Protein AF-A0A4Y2NC56-F1 (afdb_monomer_lite)

pLDDT: mean 73.81, std 13.17, range [48.12, 88.5]

Radius of gyration: 15.41 Å; chains: 1; bounding box: 34×19×42 Å

Sequence (57 aa):
NDNIFALTNQRLYSIRFDLKAVDGEKRHALYDTFWIDDENNKYTLHIKDYSGDAGKH

Secondary structure (DSSP, 8-state):
--TTHHHHT-----EEEEEE-TTS-EEEEEEEEEEE--GGGTT-EEEEEEEESSS--

InterPro domains:
  IPR002181 Fibrinogen, alpha/beta/gamma chain, C-terminal globular domain [PF00147] (1-56)
  IPR002181 Fibrinogen, alpha/beta/gamma chain, C-terminal globular domain [PS51406] (1-57)
  IPR014716 Fibrinogen, alpha/beta/gamma chain, C-terminal globular, subdomain 1 [G3DSA:3.90.215.10] (1-57)
  IPR036056 Fibrinogen-like, C-terminal [SSF56496] (1-56)
  IPR050373 Fibrinogen C-terminal domain-containing protein [PTHR19143] (1-55)

Foldseek 3Di:
DPPVVVQVPPDQDKDKDWDADPVGDIKMKIFRGWGFDDVVSPRDIDTDDIDIDPDDD

Organism: Araneus ventricosus (NCBI:txid182803)

Structure (mmCIF, N/CA/C/O backbone):
data_AF-A0A4Y2NC56-F1
#
_entry.id   AF-A0A4Y2NC56-F1
#
loop_
_atom_site.group_PDB
_atom_site.id
_atom_site.type_symbol
_atom_site.label_atom_id
_atom_site.label_alt_id
_atom_site.label_comp_id
_atom_site.label_asym_id
_atom_site.label_entity_id
_atom_site.label_seq_id
_atom_site.pdbx_PDB_ins_code
_atom_site.Cartn_x
_atom_site.Cartn_y
_atom_site.Cartn_z
_atom_site.occupancy
_atom_site.B_iso_or_equiv
_atom_site.auth_seq_id
_atom_site.auth_comp_id
_atom_site.auth_asym_id
_atom_site.auth_atom_id
_atom_site.pdbx_PDB_model_num
ATOM 1 N N . ASN A 1 1 ? -15.627 5.219 25.982 1.00 48.12 1 ASN A N 1
ATOM 2 C CA . ASN A 1 1 ? -16.103 4.331 24.896 1.00 48.12 1 ASN A CA 1
ATOM 3 C C . ASN A 1 1 ? -15.608 4.906 23.570 1.00 48.12 1 ASN A C 1
ATOM 5 O O . ASN A 1 1 ? -16.378 5.063 22.635 1.00 48.12 1 ASN A O 1
ATOM 9 N N . ASP A 1 2 ? -14.322 5.269 23.501 1.00 48.56 2 ASP A N 1
ATOM 10 C CA . ASP A 1 2 ? -13.849 6.269 22.525 1.00 48.56 2 ASP A CA 1
ATOM 11 C C . ASP A 1 2 ? -12.687 5.775 21.661 1.00 48.56 2 ASP A C 1
ATOM 13 O O . ASP A 1 2 ? -12.302 6.431 20.700 1.00 48.56 2 ASP A O 1
ATOM 17 N N . ASN A 1 3 ? -12.159 4.581 21.938 1.00 51.44 3 ASN A N 1
ATOM 18 C CA . ASN A 1 3 ? -11.001 4.060 21.209 1.00 51.44 3 ASN A CA 1
ATOM 19 C C . ASN A 1 3 ? -11.375 3.444 19.850 1.00 51.44 3 ASN A C 1
ATOM 21 O O . ASN A 1 3 ? -10.525 3.344 18.973 1.00 51.44 3 ASN A O 1
ATOM 25 N N . ILE A 1 4 ? -12.646 3.076 19.647 1.00 49.62 4 ILE A N 1
ATOM 26 C CA . ILE A 1 4 ? -13.134 2.475 18.391 1.00 49.62 4 ILE A CA 1
ATOM 27 C C . ILE A 1 4 ? -13.516 3.557 17.363 1.00 49.62 4 ILE A C 1
ATOM 29 O O . ILE A 1 4 ? -13.417 3.330 16.160 1.00 49.62 4 ILE A O 1
ATOM 33 N N . PHE A 1 5 ? -13.834 4.776 17.814 1.00 49.38 5 PHE A N 1
ATOM 34 C CA . PHE A 1 5 ? -14.089 5.917 16.925 1.00 49.38 5 PHE A CA 1
ATOM 35 C C . PHE A 1 5 ? -12.823 6.395 16.194 1.00 49.38 5 PHE A C 1
ATOM 37 O O . PHE A 1 5 ? -12.901 6.950 15.097 1.00 49.38 5 PHE A O 1
ATOM 44 N N . ALA A 1 6 ? -11.646 6.153 16.780 1.00 53.69 6 ALA A N 1
ATOM 45 C CA . ALA A 1 6 ? -10.367 6.506 16.175 1.00 53.69 6 ALA A CA 1
ATOM 46 C C . ALA A 1 6 ? -10.000 5.614 14.976 1.00 53.69 6 ALA A C 1
ATOM 48 O O . ALA A 1 6 ? -9.213 6.056 14.145 1.00 53.69 6 ALA A O 1
ATOM 49 N N . LEU A 1 7 ? -10.561 4.400 14.868 1.00 52.09 7 LEU A N 1
ATOM 50 C CA . LEU A 1 7 ? -10.338 3.469 13.750 1.00 52.09 7 LEU A CA 1
ATOM 51 C C . LEU A 1 7 ? -11.369 3.642 12.632 1.00 52.09 7 LEU A C 1
ATOM 53 O O . LEU A 1 7 ? -11.001 3.668 11.463 1.00 52.09 7 LEU A O 1
ATOM 57 N N . THR A 1 8 ? -12.646 3.845 12.964 1.00 50.12 8 THR A N 1
ATOM 58 C CA . THR A 1 8 ? -13.706 3.971 11.947 1.00 50.12 8 THR A CA 1
ATOM 59 C C . THR A 1 8 ? -13.647 5.276 11.151 1.00 50.12 8 THR A C 1
ATOM 61 O O . THR A 1 8 ? -14.273 5.371 10.100 1.00 50.12 8 THR A O 1
ATOM 64 N N . ASN A 1 9 ? -12.895 6.280 11.620 1.00 51.59 9 ASN A N 1
ATOM 65 C CA . ASN A 1 9 ? -12.714 7.560 10.927 1.00 51.59 9 ASN A CA 1
ATOM 66 C C . ASN A 1 9 ? -11.382 7.663 10.153 1.00 51.59 9 ASN A C 1
ATOM 68 O O . ASN A 1 9 ? -11.040 8.724 9.623 1.00 51.59 9 ASN A O 1
ATOM 72 N N . GLN A 1 10 ? -10.612 6.573 10.073 1.00 56.41 10 GLN A N 1
ATOM 73 C CA . GLN A 1 10 ? -9.405 6.488 9.251 1.00 56.41 10 GLN A CA 1
ATOM 74 C C . GLN A 1 10 ? -9.821 6.275 7.795 1.00 56.41 10 GLN A C 1
ATOM 76 O O . GLN A 1 10 ? -9.885 5.155 7.310 1.00 56.41 10 GLN A O 1
ATOM 81 N N . ARG A 1 11 ? -10.202 7.397 7.167 1.00 56.88 11 ARG A N 1
ATOM 82 C CA . ARG A 1 11 ? -10.199 7.713 5.729 1.00 56.88 11 ARG A CA 1
ATOM 83 C C . ARG A 1 11 ? -9.781 6.555 4.817 1.00 56.88 11 ARG A C 1
ATOM 85 O O . ARG A 1 11 ? -8.706 6.004 4.985 1.00 56.88 11 ARG A O 1
ATOM 92 N N . LEU A 1 12 ? -10.559 6.316 3.760 1.00 56.50 12 LEU A N 1
ATOM 93 C CA . LEU A 1 12 ? -10.048 5.700 2.532 1.00 56.50 12 LEU A CA 1
ATOM 94 C C . LEU A 1 12 ? -8.710 6.359 2.174 1.00 56.50 12 LEU A C 1
ATOM 96 O O . LEU A 1 12 ? -8.668 7.518 1.755 1.00 56.50 12 LEU A O 1
ATOM 100 N N . TYR A 1 13 ? -7.620 5.657 2.440 1.00 67.38 13 TYR A N 1
ATOM 101 C CA . TYR A 1 13 ? -6.282 6.098 2.110 1.00 67.38 13 TYR A CA 1
ATOM 102 C C . TYR A 1 13 ? -5.866 5.281 0.891 1.00 67.38 13 TYR A C 1
ATOM 104 O O . TYR A 1 13 ? -5.830 4.057 0.953 1.00 67.38 13 TYR A O 1
ATOM 112 N N . SER A 1 14 ? -5.556 5.946 -0.218 1.00 68.88 14 SER A N 1
ATOM 113 C CA . SER A 1 14 ? -4.976 5.264 -1.373 1.00 68.88 14 SER A CA 1
ATOM 114 C C . SER A 1 14 ? -3.479 5.053 -1.137 1.00 68.88 14 SER A C 1
ATOM 116 O O . SER A 1 14 ? -2.770 5.992 -0.761 1.00 68.88 14 SER A O 1
ATOM 118 N N . ILE A 1 15 ? -2.972 3.844 -1.380 1.00 74.69 15 ILE A N 1
ATOM 119 C CA . ILE A 1 15 ? -1.530 3.554 -1.377 1.00 74.69 15 ILE A CA 1
ATOM 120 C C . ILE A 1 15 ? -1.063 3.394 -2.818 1.00 74.69 15 ILE A C 1
ATOM 122 O O . ILE A 1 15 ? -1.641 2.621 -3.580 1.00 74.69 15 ILE A O 1
ATOM 126 N N . ARG A 1 16 ? 0.021 4.090 -3.173 1.00 82.69 16 ARG A N 1
ATOM 127 C CA . ARG A 1 16 ? 0.719 3.941 -4.451 1.00 82.69 16 ARG A CA 1
ATOM 128 C C . ARG A 1 16 ? 2.128 3.404 -4.222 1.00 82.69 16 ARG A C 1
ATOM 130 O O . ARG A 1 16 ? 2.909 4.008 -3.492 1.00 82.69 16 ARG A O 1
ATOM 137 N N . PHE A 1 17 ? 2.461 2.311 -4.892 1.00 81.75 17 PHE A N 1
ATOM 138 C CA . PHE A 1 17 ? 3.813 1.786 -5.014 1.00 81.75 17 PHE A CA 1
ATOM 139 C C . PHE A 1 17 ? 4.347 2.122 -6.403 1.00 81.75 17 PHE A C 1
ATOM 141 O O . PHE A 1 17 ? 3.752 1.716 -7.400 1.00 81.75 17 PHE A O 1
ATOM 148 N N . ASP A 1 18 ? 5.473 2.828 -6.471 1.00 85.69 18 ASP A N 1
ATOM 149 C CA . ASP A 1 18 ? 6.215 3.059 -7.709 1.00 85.69 18 ASP A CA 1
ATOM 150 C C . ASP A 1 18 ? 7.470 2.177 -7.709 1.00 85.69 18 ASP A C 1
ATOM 152 O O .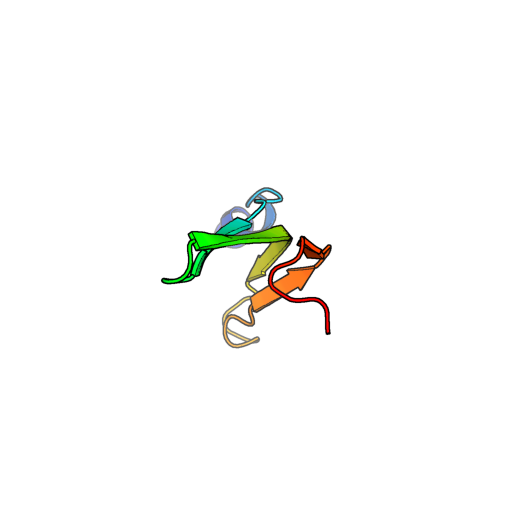 ASP A 1 18 ? 8.312 2.255 -6.814 1.00 85.69 18 ASP A O 1
ATOM 156 N N . LEU A 1 19 ? 7.590 1.322 -8.720 1.00 85.62 19 LEU A N 1
ATOM 157 C CA . LEU A 1 19 ? 8.709 0.412 -8.920 1.00 85.62 19 LEU A CA 1
ATOM 158 C C . LEU A 1 19 ? 9.522 0.873 -10.125 1.00 85.62 19 LEU A C 1
ATOM 160 O O . LEU A 1 19 ? 8.976 1.235 -11.167 1.00 85.62 19 LEU A O 1
ATOM 164 N N . LYS A 1 20 ? 10.845 0.816 -9.993 1.00 87.12 20 LYS A N 1
ATOM 165 C CA . LYS A 1 20 ? 11.777 1.064 -11.090 1.00 87.12 20 LYS A CA 1
ATOM 166 C C . LYS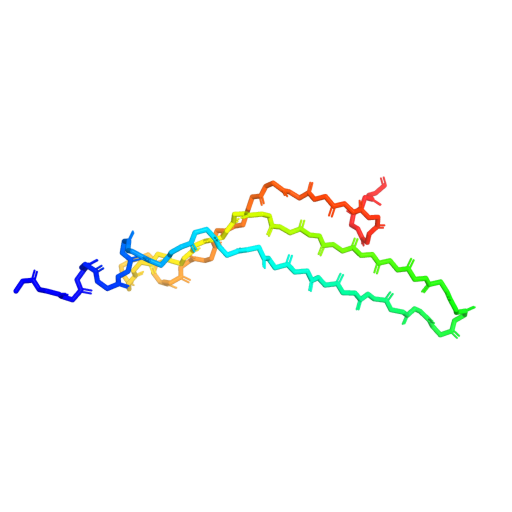 A 1 20 ? 12.741 -0.109 -11.183 1.00 87.12 20 LYS A C 1
ATOM 168 O O . LYS A 1 20 ? 13.498 -0.357 -10.247 1.00 87.12 20 LYS A O 1
ATOM 173 N N . ALA A 1 21 ? 12.703 -0.818 -12.301 1.00 81.44 21 ALA A N 1
ATOM 174 C CA . ALA A 1 21 ? 13.662 -1.859 -12.613 1.00 81.44 21 ALA A CA 1
ATOM 175 C C . ALA A 1 21 ? 15.011 -1.247 -13.028 1.00 81.44 21 ALA A C 1
ATOM 177 O O . ALA A 1 21 ? 15.106 -0.082 -13.430 1.00 81.44 21 ALA A O 1
ATOM 178 N N . VAL A 1 22 ? 16.077 -2.037 -12.883 1.00 80.94 22 VAL A N 1
ATOM 179 C CA . VAL A 1 22 ? 17.459 -1.610 -13.173 1.00 80.94 22 VAL A CA 1
ATOM 180 C C . VAL A 1 22 ? 17.648 -1.288 -14.660 1.00 80.94 22 VAL A C 1
ATOM 182 O O . VAL A 1 22 ? 18.412 -0.388 -14.997 1.00 80.94 22 VAL A O 1
ATOM 185 N N . ASP A 1 23 ? 16.906 -1.971 -15.532 1.00 84.81 23 ASP A N 1
ATOM 186 C CA . ASP A 1 23 ? 16.852 -1.754 -16.985 1.00 84.81 23 ASP A CA 1
ATOM 187 C C . ASP A 1 23 ? 16.066 -0.493 -17.402 1.00 84.81 23 ASP A C 1
ATOM 189 O O . ASP A 1 23 ? 16.077 -0.117 -18.572 1.00 84.81 23 ASP A O 1
ATOM 193 N N . GLY A 1 24 ? 15.447 0.209 -16.447 1.00 82.62 24 GLY A N 1
ATOM 194 C CA . GLY A 1 24 ? 14.752 1.476 -16.665 1.00 82.62 24 GLY A CA 1
ATOM 195 C C . GLY A 1 24 ? 13.232 1.367 -16.754 1.00 82.62 24 GLY A C 1
ATOM 196 O O . GLY A 1 24 ? 12.575 2.413 -16.712 1.00 82.62 24 GLY A O 1
ATOM 197 N N . GLU A 1 25 ? 12.673 0.155 -16.797 1.00 85.56 25 GLU A N 1
ATOM 198 C CA . GLU A 1 25 ? 11.225 -0.056 -16.778 1.00 85.56 25 GLU A CA 1
ATOM 199 C C . GLU A 1 25 ? 10.619 0.490 -15.478 1.00 85.56 25 GLU A C 1
ATOM 201 O O . GLU A 1 25 ? 11.111 0.237 -14.372 1.00 85.56 25 GLU A O 1
ATOM 206 N N . LYS A 1 26 ? 9.541 1.267 -15.603 1.00 87.62 26 LYS A N 1
ATOM 207 C CA . LYS A 1 26 ? 8.803 1.827 -14.465 1.00 87.62 26 LYS A CA 1
ATOM 208 C C . LYS A 1 26 ? 7.426 1.204 -14.419 1.00 87.62 26 LYS A C 1
ATOM 210 O O . LYS A 1 26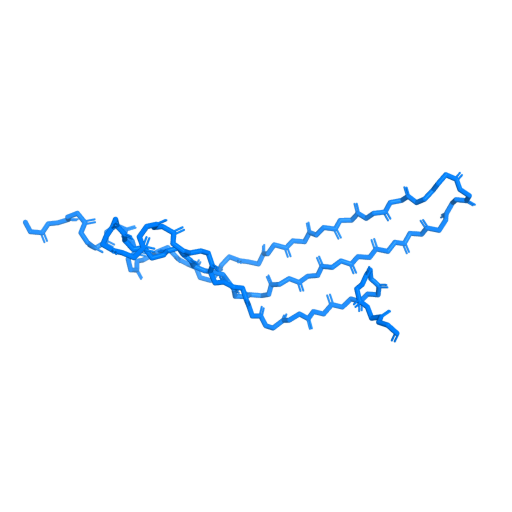 ? 6.735 1.178 -15.428 1.00 87.62 26 LYS A O 1
ATOM 215 N N . ARG A 1 27 ? 7.026 0.753 -13.238 1.00 88.50 27 ARG A N 1
ATOM 216 C CA . ARG A 1 27 ? 5.698 0.196 -12.992 1.00 88.50 27 ARG A CA 1
ATOM 217 C C . ARG A 1 27 ? 5.096 0.823 -11.753 1.00 88.50 27 ARG A C 1
ATOM 219 O O . ARG A 1 27 ? 5.819 1.298 -10.880 1.00 88.50 27 ARG A O 1
ATOM 226 N N . HIS A 1 28 ? 3.780 0.802 -11.664 1.00 86.50 28 HIS A N 1
ATOM 227 C CA . HIS A 1 28 ? 3.048 1.293 -10.514 1.00 86.50 28 HIS A CA 1
ATOM 228 C C . HIS A 1 28 ? 1.949 0.318 -10.092 1.00 86.50 28 HIS A C 1
ATOM 230 O O . HIS A 1 28 ? 1.402 -0.443 -10.894 1.00 86.50 28 HIS A O 1
ATOM 236 N N . ALA A 1 29 ? 1.646 0.337 -8.801 1.00 86.00 29 ALA A N 1
ATOM 237 C CA . ALA A 1 29 ? 0.522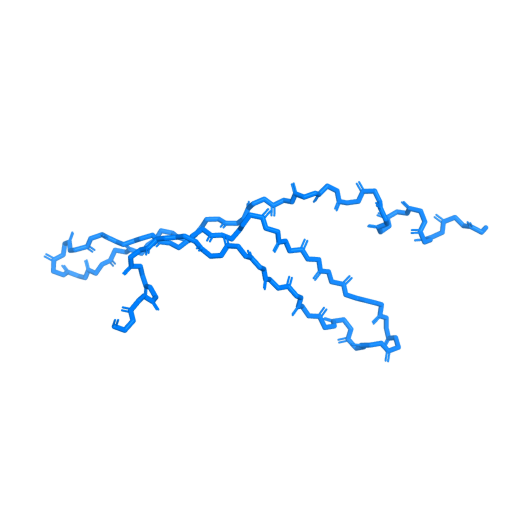 -0.354 -8.189 1.00 86.00 29 ALA A CA 1
ATOM 238 C C . ALA A 1 29 ? -0.197 0.625 -7.268 1.00 86.00 29 ALA A C 1
ATOM 240 O O . ALA A 1 29 ? 0.412 1.182 -6.360 1.00 86.00 29 ALA A O 1
ATOM 241 N N . LEU A 1 30 ? -1.483 0.821 -7.498 1.00 86.38 30 LEU A N 1
ATOM 242 C CA . LEU A 1 30 ? -2.368 1.637 -6.689 1.00 86.38 30 LEU A CA 1
ATOM 243 C C . LEU A 1 30 ? -3.405 0.726 -6.032 1.00 86.38 30 LEU A C 1
ATOM 245 O O . LEU A 1 30 ? -3.940 -0.167 -6.686 1.00 86.38 30 LEU A O 1
ATOM 249 N N . TYR A 1 31 ? -3.695 0.977 -4.763 1.00 83.56 31 TYR A N 1
ATOM 250 C CA . TYR A 1 31 ? -4.817 0.393 -4.038 1.00 83.56 31 TYR A CA 1
ATOM 251 C C . TYR A 1 31 ? -5.623 1.538 -3.441 1.00 83.56 31 TYR A C 1
ATOM 253 O O . TYR A 1 31 ? -5.090 2.277 -2.613 1.00 83.56 31 TYR A O 1
ATOM 261 N N . ASP A 1 32 ? -6.872 1.704 -3.873 1.00 78.69 32 ASP A N 1
ATOM 262 C CA . ASP A 1 32 ? -7.707 2.837 -3.447 1.00 78.69 32 ASP A CA 1
ATOM 263 C C . ASP A 1 32 ? -8.343 2.648 -2.070 1.00 78.69 32 ASP A C 1
ATOM 265 O O . ASP A 1 32 ? -8.658 3.623 -1.386 1.00 78.69 32 ASP A O 1
ATOM 269 N N . THR A 1 33 ? -8.485 1.396 -1.637 1.00 77.00 33 THR A N 1
ATOM 270 C CA . THR A 1 33 ? -9.114 1.067 -0.362 1.00 77.00 33 THR A CA 1
ATOM 271 C C . THR A 1 33 ? -8.209 0.142 0.440 1.00 77.00 33 THR A C 1
ATOM 273 O O . THR A 1 33 ? -7.945 -0.986 0.015 1.00 77.00 33 THR A O 1
ATOM 276 N N . PHE A 1 34 ? -7.791 0.571 1.634 1.00 76.69 34 PHE A N 1
ATOM 277 C CA . PHE A 1 34 ? -7.241 -0.330 2.646 1.00 76.69 34 PHE A CA 1
ATOM 278 C C . PHE A 1 34 ? -7.778 -0.022 4.043 1.00 76.69 34 PHE A C 1
ATOM 280 O O . PHE A 1 34 ? -8.102 1.123 4.356 1.00 76.69 34 PHE A O 1
ATOM 287 N N . TRP A 1 35 ? -7.848 -1.052 4.883 1.00 75.81 35 TRP A N 1
ATOM 288 C CA . TRP A 1 35 ? -8.077 -0.920 6.321 1.00 75.81 35 TRP A CA 1
ATOM 289 C C . TRP A 1 35 ? -7.423 -2.085 7.073 1.00 75.81 35 TRP A C 1
ATOM 291 O O . TRP A 1 35 ? -7.063 -3.106 6.481 1.00 75.81 35 TRP A O 1
ATOM 301 N N . ILE A 1 36 ? -7.244 -1.906 8.380 1.00 77.19 36 ILE A N 1
ATOM 302 C CA . ILE A 1 36 ? -6.663 -2.901 9.283 1.00 77.19 36 ILE A CA 1
ATOM 303 C C . ILE A 1 36 ? -7.713 -3.233 10.338 1.00 77.19 36 ILE A C 1
ATOM 305 O O . ILE A 1 36 ? -8.304 -2.326 10.928 1.00 77.19 36 ILE A O 1
ATOM 309 N N . ASP A 1 37 ? -7.954 -4.522 10.548 1.00 78.62 37 ASP A N 1
ATOM 310 C CA . ASP A 1 37 ? -8.892 -4.979 11.572 1.00 78.62 37 ASP A CA 1
ATOM 311 C C . ASP A 1 37 ? -8.308 -4.843 12.994 1.00 78.62 37 ASP A C 1
ATOM 313 O O . ASP A 1 37 ? -7.151 -4.478 13.202 1.00 78.62 37 ASP A O 1
ATOM 317 N N . ASP A 1 38 ? -9.115 -5.148 14.006 1.00 77.69 38 ASP A N 1
ATOM 318 C CA . ASP A 1 38 ? -8.703 -5.104 15.409 1.00 77.69 38 ASP A CA 1
ATOM 319 C C . ASP A 1 38 ? -7.826 -6.300 15.857 1.00 77.69 38 ASP A C 1
ATOM 321 O O . ASP A 1 38 ? -7.511 -7.223 15.097 1.00 77.69 38 ASP A O 1
ATOM 325 N N . GLU A 1 39 ? -7.438 -6.291 17.137 1.00 76.62 39 GLU A N 1
ATOM 326 C CA . GLU A 1 39 ? -6.622 -7.328 17.787 1.00 76.62 39 GLU A CA 1
ATOM 327 C C . GLU A 1 39 ? -7.237 -8.730 17.736 1.00 76.62 39 GLU A C 1
ATOM 329 O O . GLU A 1 39 ? -6.505 -9.714 17.606 1.00 76.62 39 GLU A O 1
ATOM 334 N N . ASN A 1 40 ? -8.569 -8.847 17.786 1.00 83.75 40 ASN A N 1
ATOM 335 C CA . ASN A 1 40 ? -9.244 -10.148 17.726 1.00 83.75 40 ASN A CA 1
ATOM 336 C C . ASN A 1 40 ? -9.060 -10.794 16.352 1.00 83.75 40 ASN A C 1
ATOM 338 O O . ASN A 1 40 ? -8.956 -12.015 16.231 1.00 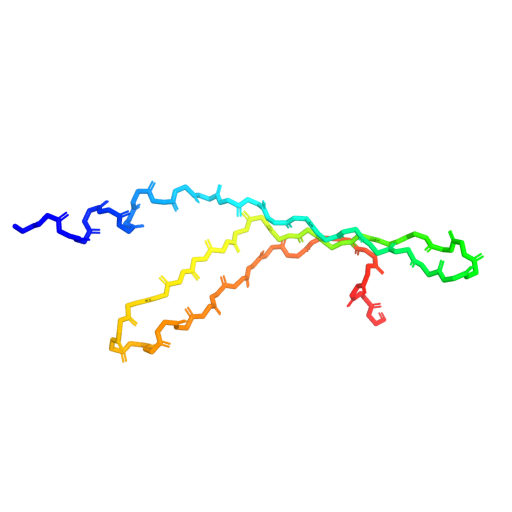83.75 40 ASN A O 1
ATOM 342 N N . ASN A 1 41 ? -8.954 -9.953 15.326 1.00 78.00 41 ASN A N 1
ATOM 343 C CA . ASN A 1 41 ? -8.647 -10.335 13.956 1.00 78.00 41 ASN A CA 1
ATOM 344 C C . ASN A 1 41 ? -7.151 -10.205 13.639 1.00 78.00 41 ASN A C 1
ATOM 346 O O . ASN A 1 41 ? -6.757 -10.199 12.471 1.00 78.00 41 ASN A O 1
ATOM 350 N N . LYS A 1 42 ? -6.309 -10.131 14.680 1.00 82.81 42 LYS A N 1
ATOM 351 C CA . LYS A 1 42 ? -4.843 -10.110 14.602 1.00 82.81 42 LYS A CA 1
ATOM 352 C C . LYS A 1 42 ? -4.299 -9.009 13.687 1.00 82.81 42 LYS A C 1
ATOM 354 O O . LYS A 1 42 ? -3.266 -9.213 13.052 1.00 82.81 42 LYS A O 1
ATOM 359 N N . TYR A 1 43 ? -4.990 -7.870 13.609 1.00 78.12 43 TYR A N 1
ATOM 360 C CA . TYR A 1 43 ? -4.629 -6.761 12.724 1.00 78.12 43 TYR A CA 1
ATOM 361 C C . TYR A 1 43 ? -4.507 -7.170 11.249 1.00 78.12 43 TYR A C 1
ATOM 363 O O . TYR A 1 43 ? -3.566 -6.786 10.552 1.00 78.12 43 TYR A O 1
ATOM 371 N N . THR A 1 44 ? -5.447 -7.985 10.767 1.00 81.31 44 THR A N 1
ATOM 372 C CA . THR A 1 44 ? -5.480 -8.397 9.360 1.00 81.31 44 THR A CA 1
ATOM 373 C C . THR A 1 44 ? -5.585 -7.173 8.451 1.00 81.31 44 THR A C 1
ATOM 375 O O . THR A 1 44 ? -6.441 -6.309 8.641 1.00 81.31 44 THR A O 1
ATOM 378 N N . LEU A 1 45 ? -4.697 -7.112 7.458 1.00 79.00 45 LEU A N 1
ATOM 379 C CA . LEU A 1 45 ? -4.685 -6.073 6.437 1.00 79.00 45 LEU A CA 1
ATOM 380 C C . LEU A 1 45 ? -5.616 -6.464 5.287 1.00 79.00 45 LEU A C 1
ATOM 382 O O . LEU A 1 45 ? -5.419 -7.501 4.652 1.00 79.00 45 LEU A O 1
ATOM 386 N N . HIS A 1 46 ? -6.568 -5.590 4.969 1.00 80.81 46 HIS A N 1
ATOM 387 C CA . HIS A 1 46 ? -7.410 -5.700 3.781 1.00 80.81 46 HIS A CA 1
ATOM 388 C C . HIS A 1 46 ? -7.028 -4.626 2.774 1.00 80.81 46 HIS A C 1
ATOM 390 O O . HIS A 1 46 ? -6.936 -3.453 3.128 1.00 80.81 46 HIS A O 1
ATOM 396 N N . ILE A 1 47 ? -6.849 -5.023 1.514 1.00 81.38 47 ILE A N 1
ATOM 397 C CA . ILE A 1 47 ? -6.601 -4.117 0.387 1.00 81.38 47 ILE A CA 1
ATOM 398 C C . ILE A 1 47 ? -7.553 -4.466 -0.758 1.00 81.38 47 ILE A C 1
ATOM 400 O O . ILE A 1 47 ? -7.803 -5.645 -1.023 1.00 81.38 47 ILE A O 1
ATOM 404 N N . LYS A 1 48 ? -8.111 -3.458 -1.426 1.00 79.62 48 LYS A N 1
ATOM 405 C CA . LYS A 1 48 ? -9.032 -3.617 -2.561 1.00 79.62 48 LYS A CA 1
ATOM 406 C C . LYS A 1 48 ? -8.744 -2.582 -3.647 1.00 79.62 48 LYS A C 1
ATOM 408 O O . LYS A 1 48 ? -7.931 -1.680 -3.456 1.00 79.62 48 LYS A O 1
ATOM 413 N N . ASP A 1 49 ? -9.419 -2.755 -4.783 1.00 82.69 49 ASP A N 1
ATOM 414 C CA . ASP A 1 49 ? -9.436 -1.797 -5.894 1.00 82.69 49 ASP A CA 1
ATOM 415 C C . ASP A 1 49 ? -8.038 -1.539 -6.473 1.00 82.69 49 ASP A C 1
ATOM 417 O O . ASP A 1 49 ? -7.556 -0.413 -6.564 1.00 82.69 49 ASP A O 1
ATOM 421 N N . TYR A 1 50 ? -7.368 -2.635 -6.843 1.00 83.81 50 TYR A N 1
ATOM 422 C CA . TYR A 1 50 ? -6.064 -2.581 -7.492 1.00 83.81 50 TYR A CA 1
ATOM 423 C C . TYR A 1 50 ? -6.150 -1.924 -8.876 1.00 83.81 50 TYR A C 1
ATOM 425 O O . TYR A 1 50 ? -6.935 -2.349 -9.729 1.00 83.81 50 TYR A O 1
ATOM 433 N N . SER A 1 51 ? -5.255 -0.976 -9.145 1.00 84.06 51 SER A N 1
ATOM 434 C CA . SER A 1 51 ? -4.957 -0.506 -10.497 1.00 84.06 51 SER A CA 1
ATOM 435 C C . SER A 1 51 ? -3.451 -0.357 -10.719 1.00 84.06 51 SER A C 1
ATOM 437 O O . SER A 1 51 ? -2.692 -0.070 -9.798 1.00 84.06 51 SER A O 1
ATOM 439 N N . GLY A 1 52 ? -2.990 -0.603 -11.945 1.00 83.00 52 GLY A N 1
ATOM 440 C CA . GLY A 1 52 ? -1.576 -0.504 -12.305 1.00 83.00 52 GLY A CA 1
ATOM 441 C C . GLY A 1 52 ? -1.072 -1.671 -13.147 1.00 83.00 52 GLY A C 1
ATOM 442 O O . GLY A 1 52 ? -1.828 -2.550 -13.569 1.00 83.00 52 GLY A O 1
ATOM 443 N N . ASP A 1 53 ? 0.226 -1.641 -13.411 1.00 84.00 53 ASP A N 1
ATOM 444 C CA . ASP A 1 53 ? 0.961 -2.548 -14.298 1.00 84.00 53 ASP A CA 1
ATOM 445 C C . ASP A 1 53 ? 2.070 -3.326 -13.566 1.00 84.00 53 ASP A C 1
ATOM 447 O O . ASP A 1 53 ? 2.700 -4.216 -14.138 1.00 84.00 53 ASP A O 1
ATOM 451 N N . ALA A 1 54 ? 2.279 -3.052 -12.275 1.00 79.62 54 ALA A N 1
ATOM 452 C CA . ALA A 1 54 ? 3.246 -3.755 -11.434 1.00 79.62 54 ALA A CA 1
ATOM 453 C C . ALA A 1 54 ? 2.832 -5.186 -11.031 1.00 79.62 54 ALA A C 1
ATOM 455 O O . ALA A 1 54 ? 3.693 -5.946 -10.595 1.00 79.62 54 ALA A O 1
ATOM 456 N N . GLY A 1 55 ? 1.552 -5.556 -11.157 1.00 69.62 55 GLY A N 1
ATOM 457 C CA . GLY A 1 55 ? 0.992 -6.795 -10.594 1.00 69.62 55 GLY A CA 1
ATOM 458 C C . GLY A 1 55 ? 0.052 -7.585 -11.509 1.00 69.62 55 GLY A C 1
ATOM 459 O O . GLY A 1 55 ? -0.516 -8.577 -11.059 1.00 69.62 55 GLY A O 1
ATOM 460 N N . LYS A 1 56 ? -0.129 -7.187 -12.776 1.00 55.66 56 LYS A N 1
ATOM 461 C CA . LYS A 1 56 ? -0.860 -8.015 -13.749 1.00 55.66 56 LYS A CA 1
ATOM 462 C C . LYS A 1 56 ? 0.051 -9.133 -14.270 1.00 55.66 56 LYS A C 1
ATOM 464 O O . LYS 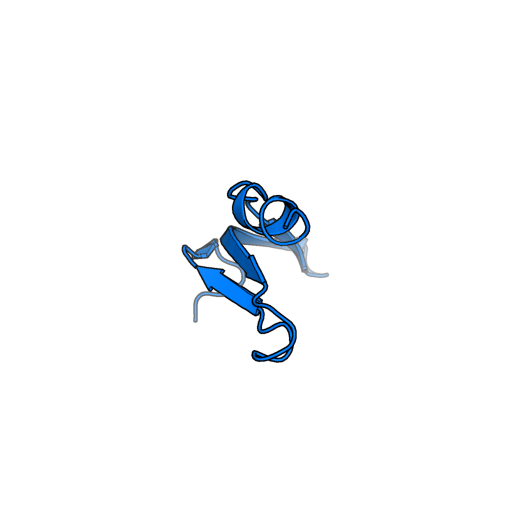A 1 56 ? 1.119 -8.843 -14.805 1.00 55.66 56 LYS A O 1
ATOM 469 N N . HIS A 1 57 ? -0.379 -10.382 -14.070 1.00 49.25 57 HIS A N 1
ATOM 470 C CA . HIS A 1 57 ? 0.090 -11.545 -14.831 1.00 49.25 57 HIS A CA 1
ATOM 471 C C . HIS A 1 57 ? -0.203 -11.375 -16.322 1.00 49.25 57 HIS A C 1
ATOM 473 O O . HIS A 1 57 ? -1.289 -10.837 -16.645 1.00 49.25 57 HIS A O 1
#